Protein AF-A0A0P7ZRV6-F1 (afdb_monomer_lite)

Structure (mmCIF, N/CA/C/O backbone):
data_AF-A0A0P7ZRV6-F1
#
_entry.id   AF-A0A0P7ZRV6-F1
#
loop_
_atom_site.group_PDB
_atom_site.id
_atom_site.type_symbol
_atom_site.label_atom_id
_atom_site.label_alt_id
_atom_site.label_comp_id
_atom_site.label_asym_id
_atom_site.label_entity_id
_atom_site.label_seq_id
_atom_site.pdbx_PDB_ins_code
_atom_site.Cartn_x
_atom_site.Cartn_y
_atom_site.Cartn_z
_atom_site.occupancy
_atom_site.B_iso_or_equiv
_atom_site.auth_seq_id
_atom_site.auth_comp_id
_atom_site.auth_asym_id
_atom_site.auth_atom_id
_atom_site.pdbx_PDB_model_num
ATOM 1 N N . MET A 1 1 ? 3.261 3.458 18.362 1.00 43.16 1 MET A N 1
ATOM 2 C CA . MET A 1 1 ? 2.452 2.733 19.365 1.00 43.16 1 MET A CA 1
ATOM 3 C C . MET A 1 1 ? 1.253 3.612 19.696 1.00 43.16 1 MET A C 1
ATOM 5 O O . MET A 1 1 ? 1.430 4.589 20.412 1.00 43.16 1 MET A O 1
ATOM 9 N N . CYS A 1 2 ? 0.091 3.346 19.085 1.00 41.34 2 CYS A N 1
ATOM 10 C CA . CYS A 1 2 ? -1.162 4.036 19.418 1.00 41.34 2 CYS A CA 1
ATOM 11 C C . CYS A 1 2 ? -1.826 3.319 20.591 1.00 41.34 2 CYS A C 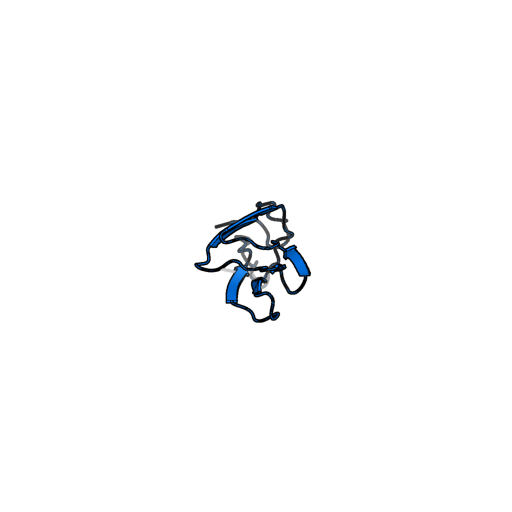1
ATOM 13 O O . CYS A 1 2 ? -1.846 2.090 20.629 1.00 41.34 2 CYS A O 1
ATOM 15 N N . VAL A 1 3 ? -2.325 4.086 21.552 1.00 51.94 3 VAL A N 1
ATOM 16 C CA . VAL A 1 3 ? -2.866 3.581 22.810 1.00 51.94 3 VAL A CA 1
ATOM 17 C C . VAL A 1 3 ? -4.183 4.318 23.058 1.00 51.94 3 VAL A C 1
ATOM 19 O O . VAL A 1 3 ? -4.169 5.475 23.472 1.00 51.94 3 VAL A O 1
ATOM 22 N N . THR A 1 4 ? -5.324 3.686 22.762 1.00 46.88 4 THR A N 1
ATOM 23 C CA . THR A 1 4 ? -6.656 4.317 22.882 1.00 46.88 4 THR A CA 1
ATOM 24 C C . THR A 1 4 ? -7.448 3.778 24.077 1.00 46.88 4 THR A C 1
ATOM 26 O O . THR A 1 4 ? -7.319 2.613 24.465 1.00 46.88 4 THR A O 1
ATOM 29 N N . GLN A 1 5 ? -8.321 4.604 24.669 1.00 50.62 5 GLN A N 1
ATOM 30 C CA . GLN A 1 5 ? -9.180 4.196 25.796 1.00 50.62 5 GLN A CA 1
ATOM 31 C C . GLN A 1 5 ? -10.235 3.139 25.416 1.00 50.62 5 GLN A C 1
ATOM 33 O O . GLN A 1 5 ? -10.750 2.455 26.296 1.00 50.62 5 GLN A O 1
ATOM 38 N N . ALA A 1 6 ? -10.560 2.988 24.128 1.00 48.38 6 ALA A N 1
ATOM 39 C CA . ALA A 1 6 ? -11.465 1.971 23.595 1.00 48.38 6 ALA A CA 1
ATOM 40 C C . ALA A 1 6 ? -11.042 1.573 22.176 1.00 48.38 6 ALA A C 1
ATOM 42 O O . ALA A 1 6 ? -10.696 2.440 21.385 1.00 48.38 6 ALA A O 1
ATOM 43 N N . ALA A 1 7 ? -11.115 0.281 21.839 1.00 48.41 7 ALA A N 1
ATOM 44 C CA . ALA A 1 7 ? -10.779 -0.229 20.503 1.00 48.41 7 ALA A CA 1
ATOM 45 C C . ALA A 1 7 ? -11.750 0.246 19.401 1.00 48.41 7 ALA A C 1
ATOM 47 O O . ALA A 1 7 ? -11.505 -0.012 18.231 1.00 48.41 7 ALA A O 1
ATOM 48 N N . GLU A 1 8 ? -12.865 0.879 19.782 1.00 48.69 8 GLU A N 1
ATOM 49 C CA . GLU A 1 8 ? -13.822 1.543 18.885 1.00 48.69 8 GLU A CA 1
ATOM 50 C C . GLU A 1 8 ? -13.543 3.046 18.682 1.00 48.69 8 GLU A C 1
ATOM 52 O O . GLU A 1 8 ? -14.250 3.675 17.906 1.00 48.69 8 GLU A O 1
ATOM 57 N N . LEU A 1 9 ? -12.570 3.647 19.380 1.00 47.16 9 LEU A N 1
ATOM 58 C CA . LEU A 1 9 ? -12.179 5.036 19.117 1.00 47.16 9 LEU A CA 1
ATOM 59 C C . LEU A 1 9 ? -11.152 5.041 17.986 1.00 47.16 9 LEU A C 1
ATOM 61 O O . LEU A 1 9 ? -10.068 4.472 18.142 1.00 47.16 9 LEU A O 1
ATOM 65 N N . GLU A 1 10 ? -11.531 5.656 16.866 1.00 54.00 10 GLU A N 1
ATOM 66 C CA . GLU A 1 10 ? -10.716 5.829 15.665 1.00 54.00 10 GLU A CA 1
ATOM 67 C C . GLU A 1 10 ? -9.382 6.476 16.060 1.00 54.00 10 GLU A C 1
ATOM 69 O O . GLU A 1 10 ? -9.320 7.619 16.511 1.00 54.00 10 GLU A O 1
ATOM 74 N N . CYS A 1 11 ? -8.294 5.704 15.992 1.00 55.50 11 CYS A N 1
ATOM 75 C CA . CYS A 1 11 ? -6.963 6.270 16.146 1.00 55.50 11 CYS A CA 1
ATOM 76 C C . CYS A 1 11 ? -6.661 7.019 14.845 1.00 55.50 11 CYS A C 1
ATOM 78 O O . CYS A 1 11 ? -6.225 6.407 13.880 1.00 55.50 11 CYS A O 1
ATOM 80 N N . GLU A 1 12 ? -6.916 8.325 14.800 1.00 59.22 12 GLU A N 1
ATOM 81 C CA . GLU A 1 12 ? -6.548 9.194 13.675 1.00 59.22 12 GLU A CA 1
ATOM 82 C C . GLU A 1 12 ? -5.022 9.413 13.668 1.00 59.22 12 GLU A C 1
ATOM 84 O O . GLU A 1 12 ? -4.509 10.476 14.017 1.00 59.22 12 GLU A O 1
ATOM 89 N N . GLN A 1 13 ? -4.253 8.366 13.354 1.00 66.75 13 GLN A N 1
ATOM 90 C CA . GLN A 1 13 ? -2.818 8.488 13.103 1.00 66.75 13 GLN A CA 1
ATOM 91 C C . GLN A 1 13 ? -2.539 8.432 11.598 1.00 66.75 13 GLN A C 1
ATOM 93 O O . GLN A 1 13 ? -2.981 7.497 10.931 1.00 66.75 13 GLN A O 1
ATOM 98 N N . PRO A 1 14 ? -1.768 9.377 11.040 1.00 75.06 14 PRO A N 1
ATOM 99 C CA . PRO A 1 14 ? -1.324 9.263 9.660 1.00 75.06 14 PRO A CA 1
ATOM 100 C C . PRO A 1 14 ? -0.358 8.079 9.521 1.00 75.06 14 PRO A C 1
ATOM 102 O O . PRO A 1 14 ? 0.567 7.913 10.324 1.00 75.06 14 PRO A O 1
ATOM 105 N N . LEU A 1 15 ? -0.556 7.260 8.490 1.00 85.31 15 LEU A N 1
ATOM 106 C CA . LEU A 1 15 ? 0.403 6.230 8.108 1.00 85.31 15 LEU A CA 1
ATOM 107 C C . LEU A 1 15 ? 1.454 6.864 7.197 1.00 85.31 15 LEU A C 1
ATOM 109 O O . 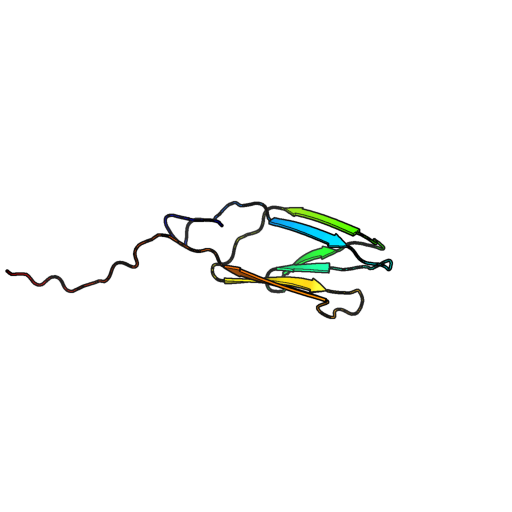LEU A 1 15 ? 1.121 7.456 6.173 1.00 85.31 15 LEU A O 1
ATOM 113 N N . PHE A 1 16 ? 2.728 6.691 7.549 1.00 88.88 16 PHE A N 1
ATOM 114 C CA . PHE A 1 16 ? 3.854 7.067 6.700 1.00 88.88 16 PHE A CA 1
ATOM 115 C C . PHE A 1 16 ? 4.568 5.817 6.198 1.00 88.88 16 PHE A C 1
ATOM 117 O O . PHE A 1 16 ? 5.088 5.024 6.983 1.00 88.88 16 PHE A O 1
ATOM 124 N N . VAL A 1 17 ? 4.633 5.670 4.879 1.00 90.06 17 VAL A N 1
ATOM 125 C CA . VAL A 1 17 ? 5.322 4.579 4.193 1.00 90.06 17 VAL A CA 1
ATOM 126 C C . VAL A 1 17 ? 6.494 5.147 3.416 1.00 90.06 17 VAL A C 1
ATOM 128 O O . VAL A 1 17 ? 6.358 6.121 2.677 1.00 90.06 17 VAL A O 1
ATOM 131 N N . ARG A 1 18 ? 7.658 4.515 3.564 1.00 92.19 18 ARG A N 1
ATOM 132 C CA . ARG A 1 18 ? 8.865 4.835 2.802 1.00 92.19 18 ARG A CA 1
ATOM 133 C C . ARG A 1 18 ? 9.473 3.543 2.295 1.00 92.19 18 ARG A C 1
ATOM 135 O O . ARG A 1 18 ? 9.701 2.624 3.078 1.00 92.19 18 ARG A O 1
ATOM 142 N N . TRP A 1 19 ? 9.763 3.482 1.005 1.00 92.25 19 TRP A N 1
ATOM 143 C CA . TRP A 1 19 ? 10.409 2.325 0.395 1.00 92.25 19 TRP A CA 1
ATOM 144 C C . TRP A 1 19 ? 11.529 2.753 -0.549 1.00 92.25 19 TRP A C 1
ATOM 146 O O . TRP A 1 19 ? 11.575 3.884 -1.040 1.00 92.25 19 TRP A O 1
ATOM 156 N N . GLN A 1 20 ? 12.445 1.821 -0.801 1.00 93.25 20 GLN A N 1
ATOM 157 C CA . GLN A 1 20 ? 13.568 1.996 -1.714 1.00 93.25 20 GLN A CA 1
ATOM 158 C C . GLN A 1 20 ? 13.886 0.687 -2.439 1.00 93.25 20 GLN A C 1
ATOM 160 O O . GLN A 1 20 ? 13.703 -0.400 -1.899 1.00 93.25 20 GLN A O 1
ATOM 165 N N . SER A 1 21 ? 14.390 0.799 -3.662 1.00 91.50 21 SER A N 1
ATOM 166 C CA . SER A 1 21 ? 14.748 -0.301 -4.551 1.00 91.50 21 SER A CA 1
ATOM 167 C C . SER A 1 21 ? 16.001 0.060 -5.350 1.00 91.50 21 SER A C 1
ATOM 169 O O . SER A 1 21 ? 16.259 1.2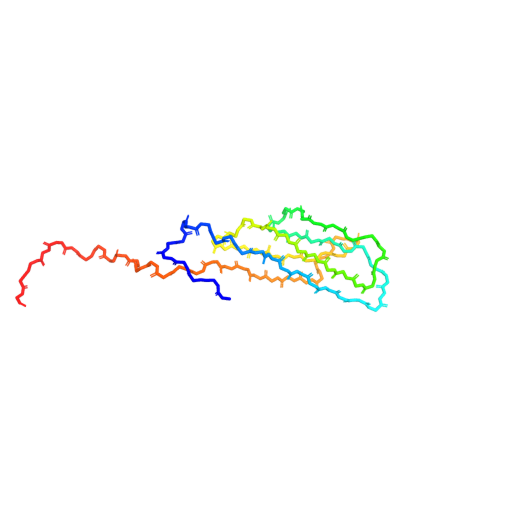25 -5.660 1.00 91.50 21 SER A O 1
ATOM 171 N N . ARG A 1 22 ? 16.780 -0.960 -5.727 1.00 91.38 22 ARG A N 1
ATOM 172 C CA . ARG A 1 22 ? 17.930 -0.798 -6.634 1.00 91.38 22 ARG A CA 1
ATOM 173 C C . ARG A 1 22 ? 17.496 -0.493 -8.071 1.00 91.38 22 ARG A C 1
ATOM 175 O O . ARG A 1 22 ? 18.194 0.227 -8.781 1.00 91.38 22 ARG A O 1
ATOM 182 N N . PHE A 1 23 ? 16.343 -1.014 -8.485 1.00 90.69 23 PHE A N 1
ATOM 183 C CA . PHE A 1 23 ? 15.793 -0.866 -9.834 1.00 90.69 23 PHE A CA 1
ATOM 184 C C . PHE A 1 23 ? 14.564 0.042 -9.833 1.00 90.69 23 PHE A C 1
ATOM 186 O O . PHE A 1 23 ? 13.916 0.202 -8.796 1.00 90.69 23 PHE A O 1
ATOM 193 N N . LEU A 1 24 ? 14.258 0.632 -10.993 1.00 91.62 24 LEU A N 1
ATOM 194 C CA . LEU A 1 24 ? 12.988 1.327 -11.203 1.00 91.62 24 LEU A CA 1
ATOM 195 C C . LEU A 1 24 ? 11.861 0.309 -11.055 1.00 91.62 24 LEU A C 1
ATOM 197 O O . LEU A 1 24 ? 11.899 -0.746 -11.682 1.00 91.62 24 LEU A O 1
ATOM 201 N N . ARG A 1 25 ? 10.903 0.618 -10.189 1.00 91.81 25 ARG A N 1
ATOM 202 C CA . ARG A 1 25 ? 9.753 -0.230 -9.895 1.00 91.81 25 ARG A CA 1
ATOM 203 C C . ARG A 1 25 ? 8.475 0.584 -9.990 1.00 91.81 25 ARG A C 1
ATOM 205 O O . ARG A 1 25 ? 8.495 1.810 -9.847 1.00 91.81 25 ARG A O 1
ATOM 212 N N . ARG A 1 26 ? 7.368 -0.128 -10.177 1.00 94.12 26 ARG A N 1
ATOM 213 C CA . ARG A 1 26 ? 6.006 0.408 -10.119 1.00 94.12 26 ARG A CA 1
ATOM 214 C C . ARG A 1 26 ? 5.216 -0.222 -8.972 1.00 94.12 26 ARG A C 1
ATOM 216 O O . ARG A 1 26 ? 4.253 -0.940 -9.234 1.00 94.12 26 ARG A O 1
ATOM 223 N N . PRO A 1 27 ? 5.667 -0.074 -7.715 1.00 93.75 27 PRO A N 1
ATOM 224 C CA . PRO A 1 27 ? 5.008 -0.764 -6.632 1.00 93.75 27 PRO A CA 1
ATOM 225 C C . PRO A 1 27 ? 3.665 -0.126 -6.295 1.00 93.75 27 PRO A C 1
ATOM 227 O O . PRO A 1 27 ? 3.462 1.074 -6.506 1.00 93.75 27 PRO A O 1
ATOM 230 N N . CYS A 1 28 ? 2.782 -0.924 -5.707 1.00 95.25 28 CYS A N 1
ATOM 231 C CA . CYS A 1 28 ? 1.493 -0.474 -5.199 1.00 95.25 28 CYS A CA 1
ATOM 232 C C . CYS A 1 28 ? 1.367 -0.802 -3.710 1.00 95.25 28 CYS A C 1
ATOM 234 O O . CYS A 1 28 ? 1.742 -1.883 -3.263 1.00 95.25 28 CYS A O 1
ATOM 236 N N . LEU A 1 29 ? 0.871 0.163 -2.947 1.00 94.62 29 LEU A N 1
ATOM 237 C CA . LEU A 1 29 ? 0.586 0.083 -1.525 1.00 94.62 29 LEU A CA 1
ATOM 238 C C . LEU A 1 29 ? -0.881 -0.287 -1.322 1.00 94.62 29 LEU A C 1
ATOM 240 O O . LEU A 1 29 ? -1.768 0.392 -1.846 1.00 94.62 29 LEU A O 1
ATOM 244 N N . TYR A 1 30 ? -1.118 -1.308 -0.510 1.00 93.88 30 TYR A N 1
ATOM 245 C CA . TYR A 1 30 ? -2.445 -1.769 -0.133 1.00 93.88 30 TYR A CA 1
ATOM 246 C C . TYR A 1 30 ? -2.618 -1.788 1.383 1.00 93.88 30 TYR A C 1
ATOM 248 O O . TYR A 1 30 ? -1.666 -2.019 2.129 1.00 93.88 30 TYR A O 1
ATOM 256 N N . GLN A 1 31 ? -3.862 -1.601 1.814 1.00 91.00 31 GLN A N 1
ATOM 257 C CA . GLN A 1 31 ? -4.342 -1.883 3.161 1.00 91.00 31 GLN A CA 1
ATOM 258 C C . GLN A 1 31 ? -5.489 -2.882 3.067 1.00 91.00 31 GLN A C 1
ATOM 260 O O . GLN A 1 31 ? -6.511 -2.561 2.468 1.00 91.00 31 GLN A O 1
ATOM 265 N N . ASP A 1 32 ? -5.343 -4.071 3.651 1.00 88.50 32 ASP A N 1
ATOM 266 C CA . ASP A 1 32 ? -6.384 -5.112 3.638 1.00 88.50 32 ASP A CA 1
ATOM 267 C C . ASP A 1 32 ? -6.988 -5.313 2.234 1.00 88.50 32 ASP A C 1
ATOM 269 O O . ASP A 1 32 ? -8.203 -5.347 2.044 1.00 88.50 32 ASP A O 1
ATOM 273 N N . ASN A 1 33 ? -6.114 -5.387 1.221 1.00 88.62 33 ASN A N 1
ATOM 274 C CA . ASN A 1 33 ? -6.467 -5.520 -0.199 1.00 88.62 33 ASN A CA 1
ATOM 275 C C . ASN A 1 33 ? -7.118 -4.278 -0.855 1.00 88.62 33 ASN A C 1
ATOM 277 O O . ASN A 1 33 ? -7.470 -4.309 -2.034 1.00 88.62 33 ASN A O 1
ATOM 281 N N . THR A 1 34 ? -7.240 -3.166 -0.131 1.00 91.38 34 THR A N 1
ATOM 282 C CA . THR A 1 34 ? -7.672 -1.862 -0.652 1.00 91.38 34 THR A CA 1
ATOM 283 C C . THR A 1 34 ? -6.467 -1.088 -1.163 1.00 91.38 34 THR A C 1
ATOM 285 O O . THR A 1 34 ? -5.514 -0.859 -0.419 1.00 91.38 34 THR A O 1
ATOM 288 N N . LEU A 1 35 ? -6.496 -0.678 -2.431 1.00 93.38 35 LEU A N 1
ATOM 289 C CA . LEU A 1 35 ? -5.411 0.098 -3.023 1.00 93.38 35 LEU A CA 1
ATOM 290 C C . LEU A 1 35 ? -5.363 1.502 -2.409 1.00 93.38 35 LEU A C 1
ATOM 292 O O . LEU A 1 35 ? -6.329 2.255 -2.512 1.00 93.38 35 LEU A O 1
ATOM 296 N N . LEU A 1 36 ? -4.218 1.864 -1.831 1.00 92.81 36 LEU A N 1
ATOM 297 C CA . LEU A 1 36 ? -3.974 3.204 -1.295 1.00 92.81 36 LEU A CA 1
ATOM 298 C C . LEU A 1 36 ? -3.249 4.093 -2.307 1.00 92.81 36 LEU A C 1
ATOM 300 O O . LEU A 1 36 ? -3.637 5.237 -2.534 1.00 92.81 36 LEU A O 1
ATOM 304 N N . HIS A 1 37 ? -2.171 3.584 -2.908 1.00 94.69 37 HIS A N 1
ATOM 305 C CA . HIS A 1 37 ? -1.329 4.365 -3.812 1.00 94.69 37 HIS A CA 1
ATOM 306 C C . HIS A 1 37 ? -0.462 3.465 -4.692 1.00 94.69 37 HIS A C 1
ATOM 308 O O . HIS A 1 37 ? 0.003 2.428 -4.234 1.00 94.69 37 HIS A O 1
ATOM 314 N N . CYS A 1 38 ? -0.174 3.887 -5.922 1.00 94.31 38 CYS A N 1
ATOM 315 C CA . CYS A 1 38 ? 0.849 3.266 -6.762 1.00 94.31 38 CYS A CA 1
ATOM 316 C C . CYS A 1 38 ? 1.872 4.316 -7.181 1.00 94.31 38 CYS A C 1
ATOM 318 O O . CYS A 1 38 ? 1.511 5.433 -7.553 1.00 94.31 38 CYS A O 1
ATOM 320 N N . TRP A 1 39 ? 3.143 3.927 -7.176 1.00 94.88 39 TRP A N 1
ATOM 321 C CA . TRP A 1 39 ? 4.207 4.734 -7.758 1.00 94.88 39 TRP A CA 1
ATOM 322 C C . TRP A 1 39 ? 4.449 4.299 -9.197 1.00 94.88 39 TRP A C 1
ATOM 324 O O . TRP A 1 39 ? 4.418 3.108 -9.502 1.00 94.88 39 TRP A O 1
ATOM 334 N N . ASP A 1 40 ? 4.757 5.253 -10.073 1.00 92.31 40 ASP A N 1
ATOM 335 C CA . ASP A 1 40 ? 5.136 4.959 -11.452 1.00 92.31 40 ASP A CA 1
ATOM 336 C C . ASP A 1 40 ? 6.634 5.202 -11.662 1.00 92.31 40 ASP A C 1
ATOM 338 O O . ASP A 1 40 ? 7.112 6.333 -11.585 1.00 92.31 40 ASP A O 1
ATOM 342 N N . GLY A 1 41 ? 7.388 4.126 -11.902 1.00 89.88 41 GLY A N 1
ATOM 343 C CA . GLY A 1 41 ? 8.772 4.199 -12.363 1.00 89.88 41 GLY A CA 1
ATOM 344 C C . GLY A 1 41 ? 9.707 4.900 -11.381 1.00 89.88 41 GLY A C 1
ATOM 345 O O . GLY A 1 41 ? 10.452 5.799 -11.767 1.00 89.88 41 GLY A O 1
ATOM 346 N N . ALA A 1 42 ? 9.703 4.485 -10.113 1.00 91.12 42 ALA A N 1
ATOM 347 C CA . ALA A 1 42 ? 10.520 5.096 -9.070 1.00 91.12 42 ALA A CA 1
ATOM 348 C C . ALA A 1 42 ? 11.529 4.103 -8.471 1.00 91.12 42 ALA A C 1
ATOM 350 O O . ALA A 1 42 ? 11.316 2.893 -8.449 1.00 91.12 42 ALA A O 1
ATOM 351 N N . ARG A 1 43 ? 12.664 4.613 -7.978 1.00 92.81 43 ARG A N 1
ATOM 352 C CA . ARG A 1 43 ? 13.614 3.834 -7.152 1.00 92.81 43 ARG A CA 1
ATOM 353 C C . ARG A 1 43 ? 13.354 3.989 -5.656 1.00 92.81 43 ARG A C 1
ATOM 355 O O . ARG A 1 43 ? 13.877 3.222 -4.859 1.00 92.81 43 ARG A O 1
ATOM 362 N N . LYS A 1 44 ? 12.593 5.005 -5.273 1.00 93.00 44 LYS A N 1
ATOM 363 C CA . LYS A 1 44 ? 12.179 5.282 -3.903 1.00 93.00 44 LYS A CA 1
ATOM 364 C C . LYS A 1 44 ? 10.813 5.938 -3.945 1.00 93.00 44 LYS A C 1
ATOM 366 O O . LYS A 1 44 ? 10.531 6.673 -4.891 1.00 93.00 44 LYS A O 1
ATOM 371 N N . GLY A 1 45 ? 10.014 5.707 -2.923 1.00 92.38 45 GLY A N 1
ATOM 372 C CA . GLY A 1 45 ? 8.704 6.317 -2.798 1.00 92.38 45 GLY A CA 1
ATOM 373 C C . GLY A 1 45 ? 8.397 6.603 -1.345 1.00 92.38 45 GLY A C 1
ATOM 374 O O . GLY A 1 45 ? 8.791 5.855 -0.449 1.00 92.38 45 GLY A O 1
ATOM 375 N N . GLU A 1 46 ? 7.721 7.720 -1.133 1.00 93.62 46 GLU A N 1
ATOM 376 C CA . GLU A 1 46 ? 7.193 8.116 0.160 1.00 93.62 46 GLU A CA 1
ATOM 377 C C . GLU A 1 46 ? 5.706 8.379 -0.028 1.00 93.62 46 GLU A C 1
ATOM 379 O O . GLU A 1 46 ? 5.292 8.955 -1.036 1.00 93.62 46 GLU A O 1
ATOM 384 N N . TRP A 1 47 ? 4.908 7.900 0.914 1.00 92.81 47 TRP A N 1
ATOM 385 C CA . TRP A 1 47 ? 3.479 8.148 0.958 1.00 92.81 47 TRP A CA 1
ATOM 386 C C . TRP A 1 47 ? 3.084 8.418 2.402 1.00 92.81 47 TRP A C 1
ATOM 388 O O . TRP A 1 47 ? 3.529 7.724 3.316 1.00 92.81 47 TRP A O 1
ATOM 398 N N . GLY A 1 48 ? 2.286 9.459 2.594 1.00 91.19 48 GLY A N 1
ATOM 399 C CA . GLY A 1 48 ? 1.698 9.821 3.871 1.00 91.19 48 GLY A CA 1
ATOM 400 C C . GLY A 1 48 ? 0.220 10.075 3.652 1.00 91.19 48 GLY A C 1
ATOM 401 O O . GLY A 1 48 ? -0.134 10.849 2.763 1.00 91.19 48 GLY A O 1
ATOM 402 N N . GLY A 1 49 ? -0.628 9.422 4.434 1.00 86.81 49 GLY A N 1
ATOM 403 C CA . GLY A 1 49 ? -2.068 9.585 4.319 1.00 86.81 49 GLY A CA 1
ATOM 404 C C . GLY A 1 49 ? -2.794 9.146 5.575 1.00 86.81 49 GLY A C 1
ATOM 405 O O . GLY A 1 49 ? -2.277 8.372 6.387 1.00 86.81 49 GLY A O 1
ATOM 406 N N . GLU A 1 50 ? -4.002 9.665 5.732 1.00 84.69 50 GLU A N 1
ATOM 407 C CA . GLU A 1 50 ? -4.931 9.164 6.732 1.00 84.69 50 GLU A CA 1
ATOM 408 C C . GLU A 1 50 ? -5.441 7.798 6.282 1.00 84.69 50 GLU A C 1
ATOM 410 O O . GLU A 1 50 ? -5.854 7.615 5.135 1.00 84.69 50 GLU A O 1
ATOM 415 N N . ILE A 1 51 ? -5.372 6.830 7.190 1.00 83.56 51 ILE A N 1
ATOM 416 C CA . ILE A 1 51 ? -5.943 5.504 6.993 1.00 83.56 51 ILE A CA 1
ATOM 417 C C . ILE A 1 51 ? -6.948 5.233 8.099 1.00 83.56 51 ILE A C 1
ATOM 419 O O . ILE A 1 51 ? -6.781 5.679 9.236 1.00 83.56 51 ILE A O 1
ATOM 423 N N . ASN A 1 52 ? -7.974 4.454 7.778 1.00 78.81 52 ASN A N 1
ATOM 424 C CA . ASN A 1 52 ? -8.854 3.925 8.803 1.00 78.81 52 ASN A CA 1
ATOM 425 C C . ASN A 1 52 ? -8.148 2.744 9.473 1.00 78.81 52 ASN A C 1
ATOM 427 O O . ASN A 1 52 ? -8.015 1.688 8.855 1.00 78.81 52 ASN A O 1
ATOM 431 N N . TRP A 1 53 ? -7.641 2.923 10.694 1.00 78.50 53 TRP A N 1
ATOM 432 C CA . TRP A 1 53 ? -6.876 1.877 11.367 1.00 78.50 53 TRP A CA 1
ATOM 433 C C . TRP A 1 53 ? -7.772 0.693 11.751 1.00 78.50 53 TRP A C 1
ATOM 435 O O . TRP A 1 53 ? -8.643 0.833 12.616 1.00 78.50 53 TRP A O 1
ATOM 445 N N . PRO A 1 54 ? -7.549 -0.498 11.172 1.00 74.81 54 PRO A N 1
ATOM 446 C CA . PRO A 1 54 ? -8.348 -1.661 11.498 1.00 74.81 54 PRO A CA 1
ATOM 447 C C . PRO A 1 54 ? -7.973 -2.173 12.896 1.00 74.81 54 PRO A C 1
ATOM 449 O O . PRO A 1 54 ? -6.840 -2.013 13.361 1.00 74.81 54 PRO A O 1
ATOM 452 N N . LYS A 1 55 ? -8.909 -2.857 13.572 1.00 75.06 55 LYS A N 1
ATOM 453 C CA . LYS A 1 55 ? -8.605 -3.568 14.833 1.00 75.06 55 LYS A CA 1
ATOM 454 C C . LYS A 1 55 ? -7.431 -4.540 14.639 1.00 75.06 55 LYS A C 1
ATOM 456 O O . LYS A 1 55 ? -6.571 -4.646 15.510 1.00 75.06 55 LYS A O 1
ATOM 461 N N . GLN A 1 56 ? -7.398 -5.198 13.483 1.00 82.50 56 GLN A N 1
ATOM 462 C CA . GLN A 1 56 ? -6.304 -6.017 12.978 1.00 82.50 56 GLN A CA 1
ATOM 463 C C . GLN A 1 56 ? -6.374 -6.005 11.447 1.00 82.50 56 GLN A C 1
ATOM 465 O O . GLN A 1 56 ? -7.470 -6.133 10.904 1.00 82.50 56 GLN A O 1
ATOM 470 N N . GLY A 1 57 ? -5.237 -5.848 10.778 1.00 85.31 57 GLY A N 1
ATOM 471 C CA . GLY A 1 57 ? -5.146 -5.836 9.321 1.00 85.31 57 GLY A CA 1
ATOM 472 C C . GLY A 1 57 ? -3.700 -5.833 8.844 1.00 85.31 57 GLY A C 1
ATOM 473 O O . GLY A 1 57 ? -2.772 -5.997 9.640 1.00 85.31 57 GLY A O 1
ATOM 474 N N . THR A 1 58 ? -3.509 -5.614 7.551 1.00 90.44 58 THR A N 1
ATOM 475 C CA . THR A 1 58 ? -2.205 -5.7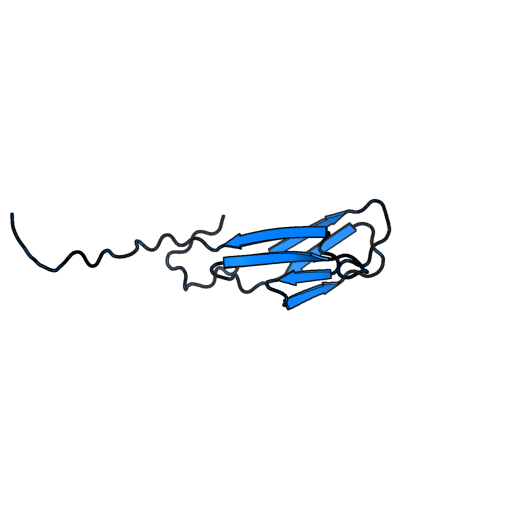20 6.908 1.00 90.44 58 THR A CA 1
ATOM 476 C C . THR A 1 58 ? -1.963 -4.591 5.919 1.00 90.44 58 THR A C 1
ATOM 478 O O . THR A 1 58 ? -2.818 -4.259 5.097 1.00 90.44 58 THR A O 1
ATOM 481 N N . ILE A 1 59 ? -0.755 -4.032 5.971 1.00 91.56 59 ILE A N 1
ATOM 482 C CA . ILE A 1 59 ? -0.211 -3.158 4.938 1.00 91.56 59 ILE A CA 1
ATOM 483 C C . ILE A 1 59 ? 0.730 -3.976 4.067 1.00 91.56 59 ILE A C 1
ATOM 485 O O . ILE A 1 59 ? 1.694 -4.555 4.569 1.00 91.56 59 ILE A O 1
ATOM 489 N N . SER A 1 60 ? 0.488 -3.989 2.762 1.00 94.12 60 SER A N 1
ATOM 490 C CA . SER A 1 60 ? 1.326 -4.711 1.810 1.00 94.12 60 SER A CA 1
ATOM 491 C C . SER A 1 60 ? 1.804 -3.808 0.680 1.00 94.12 60 SER A C 1
ATOM 493 O O . SER A 1 60 ? 1.123 -2.878 0.245 1.00 94.12 60 SER A O 1
ATOM 495 N N . LEU A 1 61 ? 3.024 -4.069 0.224 1.00 94.00 61 LEU A N 1
ATOM 496 C CA . LEU A 1 61 ? 3.624 -3.446 -0.942 1.00 94.00 61 LEU A CA 1
ATOM 497 C C . LEU A 1 61 ? 3.789 -4.529 -2.002 1.00 94.00 61 LEU A C 1
ATOM 499 O O . LEU A 1 61 ? 4.440 -5.547 -1.750 1.00 94.00 61 LEU A O 1
ATOM 503 N N . THR A 1 62 ? 3.225 -4.311 -3.183 1.00 94.56 62 THR A N 1
ATOM 504 C CA . THR A 1 62 ? 3.355 -5.229 -4.316 1.00 94.56 62 THR A CA 1
ATOM 505 C C . THR A 1 62 ? 4.306 -4.679 -5.364 1.00 94.56 62 THR A C 1
ATOM 507 O O . THR A 1 62 ? 4.505 -3.472 -5.460 1.00 94.56 62 THR A O 1
ATOM 510 N N . ASP A 1 63 ? 4.879 -5.566 -6.165 1.00 90.81 63 ASP A N 1
ATOM 511 C CA . ASP A 1 63 ? 5.610 -5.250 -7.391 1.00 90.81 63 ASP A CA 1
ATOM 512 C C . ASP A 1 63 ? 4.657 -5.063 -8.594 1.00 90.81 63 ASP A C 1
ATOM 514 O O . ASP A 1 63 ? 3.456 -5.315 -8.501 1.00 90.81 63 ASP A O 1
ATOM 518 N N . GLU A 1 64 ? 5.208 -4.660 -9.742 1.00 89.06 64 GLU A N 1
ATOM 519 C CA . GLU A 1 64 ? 4.546 -4.539 -11.047 1.00 89.06 64 GLU A CA 1
ATOM 520 C C . GLU A 1 64 ? 3.901 -5.846 -11.534 1.00 89.06 64 GLU A C 1
ATOM 522 O O . GLU A 1 64 ? 2.925 -5.826 -12.279 1.00 89.06 64 GLU A O 1
ATOM 527 N N . SER A 1 65 ? 4.427 -6.985 -11.080 1.00 88.50 65 SER A N 1
ATOM 528 C CA . SER A 1 65 ? 3.871 -8.319 -11.315 1.00 88.50 65 SER A CA 1
ATOM 529 C C . SER A 1 65 ? 2.654 -8.646 -10.436 1.00 88.50 65 SER A C 1
ATOM 531 O O . SER A 1 65 ? 2.009 -9.671 -10.644 1.00 88.50 65 SER A O 1
ATOM 533 N N . GLY A 1 66 ? 2.349 -7.809 -9.439 1.00 85.94 66 GLY A N 1
ATOM 534 C CA . GLY A 1 66 ? 1.335 -8.073 -8.416 1.00 85.94 66 GLY A CA 1
ATOM 535 C C . GLY A 1 66 ? 1.822 -8.956 -7.262 1.00 85.94 66 GLY A C 1
ATOM 536 O O . GLY A 1 66 ? 1.059 -9.220 -6.337 1.00 85.94 66 GLY A O 1
ATOM 537 N N . ALA A 1 67 ? 3.084 -9.399 -7.271 1.00 89.81 67 ALA A N 1
ATOM 538 C CA . ALA A 1 67 ? 3.660 -10.154 -6.162 1.00 89.81 67 ALA A CA 1
ATOM 539 C C . ALA A 1 67 ? 3.886 -9.256 -4.936 1.00 89.81 67 ALA A C 1
ATOM 541 O O . ALA A 1 67 ? 4.403 -8.146 -5.067 1.00 89.81 67 ALA A O 1
ATOM 542 N N . ILE A 1 68 ? 3.543 -9.746 -3.741 1.00 91.12 68 ILE A N 1
ATOM 543 C CA . ILE A 1 68 ? 3.817 -9.053 -2.475 1.00 91.12 68 ILE A CA 1
ATOM 544 C C . ILE A 1 68 ? 5.328 -9.091 -2.215 1.00 91.12 68 ILE A C 1
ATOM 546 O O . ILE A 1 68 ? 5.921 -10.162 -2.105 1.00 91.12 68 ILE A O 1
ATOM 550 N N . VAL A 1 69 ? 5.956 -7.917 -2.130 1.00 90.75 69 VAL A N 1
ATOM 551 C CA . VAL A 1 69 ? 7.399 -7.764 -1.867 1.00 90.75 69 VAL A CA 1
ATOM 552 C C . VAL A 1 69 ? 7.701 -7.368 -0.427 1.00 90.75 69 VAL A C 1
ATOM 554 O O . VAL A 1 69 ? 8.805 -7.612 0.057 1.00 90.75 69 VAL A O 1
ATOM 557 N N . ALA A 1 70 ? 6.738 -6.754 0.256 1.00 88.00 70 ALA A N 1
ATOM 558 C CA . ALA A 1 70 ? 6.812 -6.449 1.675 1.00 88.00 70 ALA A CA 1
ATOM 559 C C . ALA A 1 70 ? 5.407 -6.458 2.275 1.00 88.00 70 ALA A C 1
ATOM 561 O O . ALA A 1 70 ? 4.446 -6.052 1.624 1.00 88.00 70 ALA A O 1
ATOM 562 N N . GLU A 1 71 ? 5.304 -6.891 3.523 1.00 90.50 71 GLU A N 1
ATOM 563 C CA . GLU A 1 71 ? 4.042 -7.008 4.239 1.00 90.50 71 GLU A CA 1
ATOM 564 C C . GLU A 1 71 ? 4.278 -6.735 5.723 1.00 90.50 71 GLU A C 1
ATOM 566 O O . GLU A 1 71 ? 5.288 -7.164 6.286 1.00 90.50 71 GLU A O 1
ATOM 571 N N . VAL A 1 72 ? 3.380 -5.974 6.343 1.00 85.50 72 VAL A N 1
ATOM 572 C CA . VAL A 1 72 ? 3.434 -5.628 7.763 1.00 85.50 72 VAL A CA 1
ATOM 573 C C . VAL A 1 72 ? 2.039 -5.736 8.355 1.00 85.50 72 VAL A C 1
ATOM 575 O O . VAL A 1 72 ? 1.115 -5.043 7.927 1.00 85.50 72 VAL A O 1
ATOM 578 N N . GLU A 1 73 ? 1.906 -6.566 9.383 1.00 85.56 73 GLU A N 1
ATOM 579 C CA . GLU A 1 73 ? 0.687 -6.646 10.181 1.00 85.56 73 GLU A CA 1
ATOM 580 C C . GLU A 1 73 ? 0.543 -5.398 11.059 1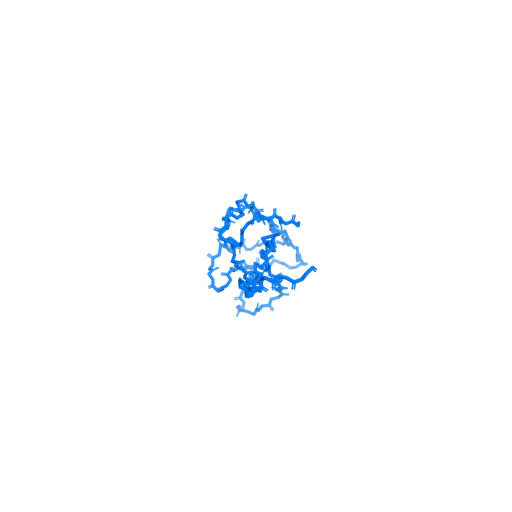.00 85.56 73 GLU A C 1
ATOM 582 O O . GLU A 1 73 ? 1.475 -4.981 11.756 1.00 85.56 73 GLU A O 1
ATOM 587 N N . ILE A 1 74 ? -0.647 -4.805 11.041 1.00 82.56 74 IL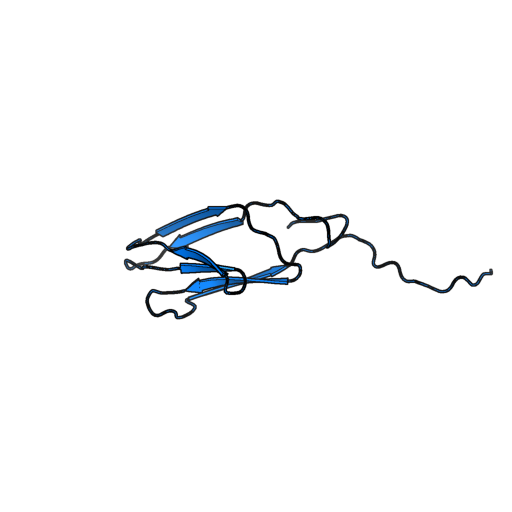E A N 1
ATOM 588 C CA . ILE A 1 74 ? -1.017 -3.657 11.860 1.00 82.56 74 ILE A CA 1
ATOM 589 C C . ILE A 1 74 ? -2.184 -4.023 12.777 1.00 82.56 74 ILE A C 1
ATOM 591 O O . ILE A 1 74 ? -3.136 -4.697 12.388 1.00 82.56 74 ILE A O 1
ATOM 595 N N . ALA A 1 75 ? -2.118 -3.571 14.027 1.00 74.81 75 ALA A N 1
ATOM 596 C CA . ALA A 1 75 ? -3.187 -3.768 14.996 1.00 74.81 75 ALA A CA 1
ATOM 597 C C . ALA A 1 75 ? -3.284 -2.567 15.935 1.00 74.81 75 ALA A C 1
ATOM 599 O O . ALA A 1 75 ? -2.275 -2.094 16.470 1.00 74.81 75 ALA A O 1
ATOM 600 N N . VAL A 1 76 ? -4.509 -2.095 16.169 1.00 71.56 76 VAL A N 1
ATOM 601 C CA . VAL A 1 76 ? -4.782 -1.063 17.174 1.00 71.56 76 VAL A CA 1
ATOM 602 C C . VAL A 1 76 ? -4.970 -1.735 18.525 1.00 71.56 76 VAL A C 1
ATOM 604 O O . VAL A 1 76 ? -5.903 -2.512 18.731 1.00 71.56 76 VAL A O 1
ATOM 607 N N . GLN A 1 77 ? -4.095 -1.411 19.475 1.00 65.44 77 GLN A N 1
ATOM 608 C CA . GLN A 1 77 ? -4.246 -1.864 20.852 1.00 65.44 77 GLN A CA 1
ATOM 609 C C . GLN A 1 77 ? -5.028 -0.841 21.675 1.00 65.44 77 GLN A C 1
ATOM 611 O O . GLN A 1 77 ? -4.735 0.355 21.674 1.00 65.44 77 GLN A O 1
ATOM 616 N N . SER A 1 78 ? -6.022 -1.331 22.414 1.00 60.25 78 SER A N 1
ATOM 617 C CA . SER A 1 78 ? -6.801 -0.521 23.344 1.00 60.25 78 SER A CA 1
ATOM 618 C C . SER A 1 78 ? -6.443 -0.837 24.789 1.00 60.25 78 SER A C 1
ATOM 620 O O . SER A 1 78 ? -6.308 -2.000 25.165 1.00 60.25 78 SER A O 1
ATOM 622 N N . LEU A 1 79 ? -6.377 0.206 25.616 1.00 57.47 79 LEU A N 1
ATOM 623 C CA . LEU A 1 79 ? -6.263 0.103 27.069 1.00 57.47 79 LEU A CA 1
ATOM 624 C C . LEU A 1 79 ? -7.592 -0.161 27.773 1.00 57.47 79 LEU A C 1
ATOM 626 O O . LEU A 1 79 ? -7.600 -0.203 29.003 1.00 57.47 79 LEU A O 1
ATOM 630 N N . LYS A 1 80 ? -8.722 -0.304 27.061 1.00 55.12 80 LYS A N 1
ATOM 631 C CA . LYS A 1 80 ? -10.001 -0.535 27.740 1.00 55.12 80 LYS A CA 1
ATOM 632 C C . LYS A 1 80 ? -9.884 -1.828 28.544 1.00 55.12 80 LYS A C 1
ATOM 634 O O . LYS A 1 80 ? -9.715 -2.892 27.939 1.00 55.12 80 LYS A O 1
ATOM 639 N N . PRO A 1 81 ? -9.986 -1.784 29.885 1.00 52.62 81 PRO A N 1
ATOM 640 C CA . PRO A 1 81 ? -10.008 -3.005 30.662 1.00 52.62 81 PRO A CA 1
ATOM 641 C C . PRO A 1 81 ? -11.216 -3.796 30.174 1.00 52.62 81 PRO A C 1
ATOM 643 O O . PRO A 1 81 ? -12.350 -3.312 30.214 1.00 52.62 81 PRO A O 1
ATOM 646 N N . ARG A 1 82 ? -10.968 -5.000 29.652 1.00 57.41 82 ARG A N 1
ATOM 647 C CA . ARG A 1 82 ? -12.019 -5.944 29.280 1.00 57.41 82 ARG A CA 1
ATOM 648 C C . ARG A 1 82 ? -12.749 -6.260 30.578 1.00 57.41 82 ARG A C 1
ATOM 650 O O . ARG A 1 82 ? -12.265 -7.069 31.366 1.00 57.41 82 ARG A O 1
ATOM 657 N N . ARG A 1 83 ? -13.828 -5.515 30.857 1.00 54.44 83 ARG A N 1
ATOM 658 C CA . ARG A 1 83 ? -14.612 -5.593 32.091 1.00 54.44 83 ARG A CA 1
ATOM 659 C C . ARG A 1 83 ? -14.967 -7.063 32.258 1.00 54.44 83 ARG A C 1
ATOM 661 O O . ARG A 1 83 ? -15.806 -7.580 31.524 1.00 54.44 83 ARG A O 1
ATOM 668 N N . ARG A 1 84 ? -14.275 -7.767 33.157 1.00 57.81 84 ARG A N 1
ATOM 669 C CA . ARG A 1 84 ? -14.726 -9.088 33.568 1.00 57.81 84 ARG A CA 1
ATOM 670 C C . ARG A 1 84 ? -16.078 -8.809 34.204 1.00 57.81 84 ARG A C 1
ATOM 672 O O . ARG A 1 84 ? -16.137 -8.145 35.235 1.00 57.81 84 ARG A O 1
ATOM 679 N N . LEU A 1 85 ? -17.156 -9.256 33.566 1.00 57.53 85 LEU A N 1
ATOM 680 C CA . LEU A 1 85 ? -18.427 -9.487 34.243 1.00 57.53 85 LEU A CA 1
ATOM 681 C C . LEU A 1 85 ? -18.182 -10.637 35.234 1.00 57.53 85 LEU A C 1
ATOM 683 O O . LEU A 1 85 ? -18.596 -11.770 35.023 1.00 57.53 85 LEU A O 1
ATOM 687 N N . GLY A 1 86 ? -17.391 -10.356 36.271 1.00 49.47 86 GLY A N 1
ATOM 688 C CA . GLY A 1 86 ? -17.345 -11.139 37.487 1.00 49.47 86 GLY A CA 1
ATOM 689 C C . GLY A 1 86 ? -18.640 -10.831 38.215 1.00 49.47 86 GLY A C 1
ATOM 690 O O . GLY A 1 86 ? -18.856 -9.697 38.626 1.00 49.47 86 GLY A O 1
ATOM 691 N N . SER A 1 87 ? -19.511 -11.833 38.213 1.00 55.75 87 SER A N 1
ATOM 692 C CA . SER A 1 87 ? -20.842 -11.943 38.813 1.00 55.75 87 SER A CA 1
ATOM 693 C C . SER A 1 87 ? -21.139 -11.018 40.019 1.00 55.75 87 SER A C 1
ATOM 695 O O . SER A 1 87 ? -20.266 -10.818 40.860 1.00 55.75 87 SER A O 1
ATOM 697 N N . PRO A 1 88 ? -22.382 -10.516 40.174 1.00 57.66 88 PRO A N 1
ATOM 698 C CA . PRO A 1 88 ? -22.771 -9.522 41.180 1.00 57.66 88 PRO A CA 1
ATOM 699 C C . PRO A 1 88 ? -22.991 -10.087 42.601 1.00 57.66 88 PRO A C 1
ATOM 701 O O . PRO A 1 88 ? -23.787 -9.543 43.361 1.00 57.66 88 PRO A O 1
ATOM 704 N N . TRP A 1 89 ? -22.294 -11.152 43.000 1.00 47.91 89 TRP A N 1
ATOM 705 C CA . TRP A 1 89 ? -22.468 -11.764 44.323 1.00 47.91 89 TRP A CA 1
ATOM 706 C C . TRP A 1 89 ? -21.261 -11.498 45.237 1.00 47.91 89 TRP A C 1
ATOM 708 O O . TRP A 1 89 ? -20.263 -12.201 45.190 1.00 47.91 89 TRP A O 1
ATOM 718 N N . SER A 1 90 ? -21.360 -10.403 45.997 1.00 46.69 90 SER A N 1
ATOM 719 C CA . SER A 1 90 ? -21.408 -10.362 47.473 1.00 46.69 90 SER A CA 1
ATOM 720 C C . SER A 1 90 ? -20.518 -11.292 48.347 1.00 46.69 90 SER A C 1
ATOM 722 O O . SER A 1 90 ? -20.563 -12.506 48.182 1.00 46.69 90 SER A O 1
ATOM 724 N N . VAL A 1 91 ? -19.948 -10.670 49.412 1.00 40.22 91 VAL A N 1
ATOM 725 C CA . VAL A 1 91 ? -19.377 -11.132 50.728 1.00 40.22 91 VAL A CA 1
ATOM 726 C C . VAL A 1 91 ? -18.075 -11.977 50.704 1.00 40.22 91 VAL A C 1
ATOM 728 O O . VAL A 1 91 ? -18.011 -12.949 49.964 1.00 40.22 91 VAL A O 1
ATOM 731 N N . PHE A 1 92 ? -16.989 -11.719 51.461 1.00 51.28 92 PHE A N 1
ATOM 732 C CA . PHE A 1 92 ? -16.739 -11.041 52.755 1.00 51.28 92 PHE A CA 1
ATOM 733 C C . PHE A 1 92 ? -15.448 -10.208 52.750 1.00 51.28 92 PHE A C 1
ATOM 735 O O . PHE A 1 92 ? -14.499 -10.603 52.036 1.00 51.28 92 PHE A O 1
#

Foldseek 3Di:
DAEAQDLPPFPFDKDKDKDFAPFFWFKFKDKQNHTDDTDHRDRMDIDIDGDRQDQKTKIFIATPVRHTPDMDIGHHDYPHPPPPPPDPDDDD

Radius of gyration: 19.16 Å; chains: 1; bounding box: 41×22×65 Å

pLDDT: mean 77.53, std 17.84, range [40.22, 95.25]

Secondary structure (DSSP, 8-state):
--EESSTTS---PEEEEEEEEEEEE--EEEETTEEEEE-SSEEEEEEEEE----SEEEEEEE-TTS-EEEEEEEE-EE---------S----

Sequence (92 aa):
MCVTQAAELECEQPLFVRWQSRFLRRPCLYQDNTLLHCWDGARKGEWGGEINWPKQGTISLTDESGAIVAEVEIAVQSLKPRRRLGSPWSVF